Protein AF-A0A137QTB9-F1 (afdb_monomer)

Secondary structure (DSSP, 8-state):
---SS--HHHHHHHHT--S------PPP-TT-HHHHHHHHHHHHHHHHHHHHHH---HHHHHTT--SSPHHHHHHHHHHHTT-HHHHHHHHHHHT-TTT--HHHHHHHHHHHHHHHHTT----S----------------------

Radius of gyration: 21.9 Å; Cα contacts (8 Å, |Δi|>4): 70; chains: 1; bounding box: 57×39×52 Å

Foldseek 3Di:
DDCLDCDPVNVVVVVPPPDDPPDDDDWDQQQDPVLLVVLLVVLLVLQVVLCVVLPVDVVVVVVPCPPPDPVLSVLLSVLCNSPNVVSVVLSCQLSPVVVSHSPVSSVVVSVVSCVVCVPDDDPPDDPVGPPPPPPDPPPDDDDDDD

Structure (mmCIF, N/CA/C/O backbone):
data_AF-A0A137QTB9-F1
#
_entry.id   AF-A0A137QTB9-F1
#
loop_
_atom_site.group_PDB
_atom_site.id
_atom_site.type_symbol
_atom_site.label_atom_id
_atom_site.label_alt_id
_atom_site.label_comp_id
_atom_site.label_asym_id
_atom_site.label_entity_id
_atom_site.label_seq_id
_atom_site.pdbx_PDB_ins_code
_atom_site.Cartn_x
_atom_site.Cartn_y
_atom_site.Cartn_z
_atom_site.occupancy
_atom_site.B_iso_or_equiv
_atom_site.auth_seq_id
_atom_site.auth_comp_id
_atom_site.auth_asym_id
_atom_site.auth_atom_id
_atom_site.pdbx_PDB_model_num
ATOM 1 N N . MET A 1 1 ? -5.575 -11.141 23.909 1.00 46.38 1 MET A N 1
ATOM 2 C CA . MET A 1 1 ? -5.925 -12.476 23.376 1.00 46.38 1 MET A CA 1
ATOM 3 C C . MET A 1 1 ? -7.056 -12.287 22.375 1.00 46.38 1 MET A C 1
ATOM 5 O O . MET A 1 1 ? -8.043 -11.662 22.736 1.00 46.38 1 MET A O 1
ATOM 9 N N . ILE A 1 2 ? -6.889 -12.712 21.119 1.00 40.59 2 ILE A N 1
ATOM 10 C CA . ILE A 1 2 ? -7.929 -12.605 20.082 1.00 40.59 2 ILE A CA 1
ATOM 11 C C . ILE A 1 2 ? -8.656 -13.952 20.040 1.00 40.59 2 ILE A C 1
ATOM 13 O O . ILE A 1 2 ? -8.158 -14.910 19.459 1.00 40.59 2 ILE A O 1
ATOM 17 N N . CYS A 1 3 ? -9.809 -14.038 20.700 1.00 48.41 3 CYS A N 1
ATOM 18 C CA . CYS A 1 3 ? -10.583 -15.273 20.832 1.00 48.41 3 CYS A CA 1
ATOM 19 C C . CYS A 1 3 ? -11.580 -15.407 19.674 1.00 48.41 3 CYS A C 1
ATOM 21 O O . CYS A 1 3 ? -12.786 -15.282 19.862 1.00 48.41 3 CYS A O 1
ATOM 23 N N . SER A 1 4 ? -11.085 -15.623 18.453 1.00 56.81 4 SER A N 1
ATOM 24 C CA . SER A 1 4 ? -11.954 -15.919 17.302 1.00 56.81 4 SER A CA 1
ATOM 25 C C . SER A 1 4 ? -12.448 -17.365 17.261 1.00 56.81 4 SER A C 1
ATOM 27 O O . SER A 1 4 ? -13.417 -17.665 16.566 1.00 56.81 4 SER A O 1
ATOM 29 N N . ARG A 1 5 ? -11.833 -18.251 18.052 1.00 62.91 5 ARG A N 1
ATOM 30 C CA . ARG A 1 5 ? -12.305 -19.608 18.332 1.00 62.91 5 ARG A CA 1
ATOM 31 C C . ARG A 1 5 ? -11.993 -19.947 19.787 1.00 62.91 5 ARG A C 1
ATOM 33 O O . ARG A 1 5 ? -10.831 -19.821 20.168 1.00 62.91 5 ARG A O 1
ATOM 40 N N . PRO A 1 6 ? -12.962 -20.381 20.606 1.00 61.97 6 PRO A N 1
ATOM 41 C CA . PRO A 1 6 ? -12.622 -20.991 21.875 1.00 61.97 6 PRO A CA 1
ATOM 42 C C . PRO A 1 6 ? -12.035 -22.362 21.539 1.00 61.97 6 PRO A C 1
ATOM 44 O O . PRO A 1 6 ? -12.760 -23.304 21.205 1.00 61.97 6 PRO A O 1
ATOM 47 N N . GLU A 1 7 ? -10.706 -22.447 21.533 1.00 68.00 7 GLU A N 1
ATOM 48 C CA . GLU A 1 7 ? -10.002 -23.725 21.472 1.00 68.00 7 GLU A CA 1
ATOM 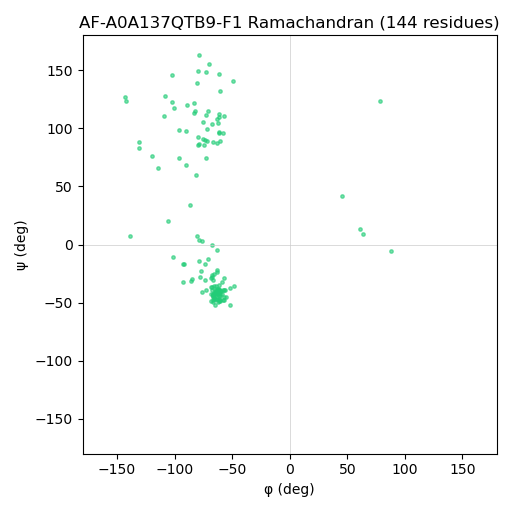49 C C . GLU A 1 7 ? -10.602 -24.648 22.541 1.00 68.00 7 GLU A C 1
ATOM 51 O O . GLU A 1 7 ? -10.978 -24.185 23.617 1.00 68.00 7 GLU A O 1
ATOM 56 N N . TYR A 1 8 ? -10.763 -25.940 22.242 1.00 69.69 8 TYR A N 1
ATOM 57 C CA . TYR A 1 8 ? -11.525 -26.866 23.095 1.00 69.69 8 TYR A CA 1
ATOM 58 C C . TYR A 1 8 ? -11.073 -26.836 24.566 1.00 69.69 8 TYR A C 1
ATOM 60 O O . TYR A 1 8 ? -11.894 -26.854 25.477 1.00 69.69 8 TYR A O 1
ATOM 68 N N . HIS A 1 9 ? -9.768 -26.686 24.795 1.00 6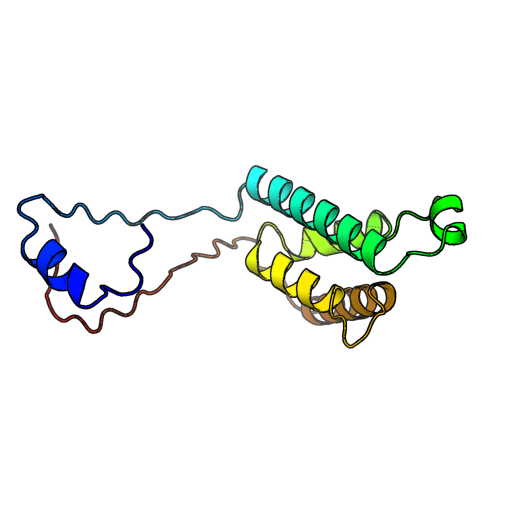4.50 9 HIS A N 1
ATOM 69 C CA . HIS A 1 9 ? -9.185 -26.604 26.132 1.00 64.50 9 HIS A CA 1
ATOM 70 C C . HIS A 1 9 ? -9.448 -25.270 26.859 1.00 64.50 9 HIS A C 1
ATOM 72 O O . HIS A 1 9 ? -9.316 -25.213 28.074 1.00 64.50 9 HIS A O 1
ATOM 78 N N . LEU A 1 10 ? -9.853 -24.213 26.150 1.00 66.06 10 LEU A N 1
ATOM 79 C CA . LEU A 1 10 ? -10.252 -22.924 26.723 1.00 66.06 10 LEU A CA 1
ATOM 80 C C . LEU A 1 10 ? -11.762 -22.849 26.999 1.00 66.06 10 LEU A C 1
ATOM 82 O O . LEU A 1 10 ? -12.205 -21.988 27.757 1.00 66.06 10 LEU A O 1
ATOM 86 N N . GLN A 1 11 ? -12.568 -23.746 26.415 1.00 66.19 11 GLN A N 1
ATOM 87 C CA . GLN A 1 11 ? -14.021 -23.764 26.628 1.00 66.19 11 GLN A CA 1
ATOM 88 C C . GLN A 1 11 ? -14.380 -23.988 28.096 1.00 66.19 11 GLN A C 1
ATOM 90 O O . GLN A 1 11 ? -15.289 -23.328 28.596 1.00 66.19 11 GLN A O 1
ATOM 95 N N . GLY A 1 12 ? -13.655 -24.867 28.794 1.00 67.56 12 GLY A N 1
ATOM 96 C CA . GLY A 1 12 ? -13.854 -25.106 30.226 1.00 67.56 12 GLY A CA 1
ATOM 97 C C . GLY A 1 12 ? -13.597 -23.850 31.057 1.00 67.56 12 GLY A C 1
ATOM 98 O O . GLY A 1 12 ? -14.444 -23.462 31.854 1.00 67.56 12 GLY A O 1
ATOM 99 N N . THR A 1 13 ? -12.489 -23.156 30.789 1.00 66.50 13 THR A N 1
ATOM 100 C CA . THR A 1 13 ? -12.086 -21.938 31.507 1.00 66.50 13 THR A CA 1
ATOM 101 C C . THR A 1 13 ? -13.076 -20.789 31.318 1.00 66.50 13 THR A C 1
ATOM 103 O O . THR A 1 13 ? -13.388 -20.092 32.274 1.00 66.50 13 THR A O 1
ATOM 106 N N . PHE A 1 14 ? -13.605 -20.597 30.103 1.00 66.12 14 PHE A N 1
ATOM 107 C CA . PHE A 1 14 ? -14.609 -19.557 29.842 1.00 66.12 14 PHE A CA 1
ATOM 108 C C . PHE A 1 14 ? -16.019 -19.943 30.313 1.00 66.12 14 PHE A C 1
ATOM 110 O O . PHE A 1 14 ? -16.802 -19.061 30.648 1.00 66.12 14 PHE A O 1
ATOM 117 N N . SER A 1 15 ? -16.355 -21.237 30.35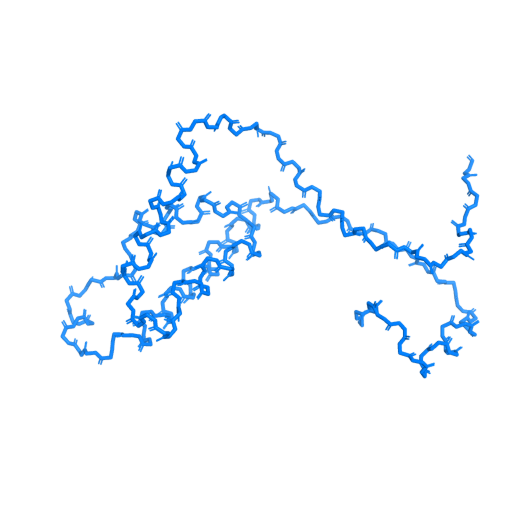4 1.00 68.00 15 SER A N 1
ATOM 118 C CA . SER A 1 15 ? -17.661 -21.709 30.852 1.00 68.00 15 SER A CA 1
ATOM 119 C C . SER A 1 15 ? -17.754 -21.703 32.380 1.00 68.00 15 SER A C 1
ATOM 121 O O . SER A 1 15 ? -18.855 -21.677 32.917 1.00 68.00 15 SER A O 1
ATOM 123 N N . GLN A 1 16 ? -16.606 -21.741 33.060 1.00 66.19 16 GLN A N 1
ATOM 124 C CA . GLN A 1 16 ? -16.454 -21.670 34.518 1.00 66.19 16 GLN A CA 1
ATOM 125 C C . GLN A 1 16 ? -15.923 -20.301 34.967 1.00 66.19 16 GLN A C 1
ATOM 127 O O . GLN A 1 16 ? -15.326 -20.178 36.032 1.00 66.19 16 GLN A O 1
ATOM 132 N N . ALA A 1 17 ? -16.055 -19.275 34.126 1.00 64.88 17 ALA A N 1
ATOM 133 C CA . ALA A 1 17 ? -15.644 -17.935 34.498 1.00 64.88 17 ALA A CA 1
ATOM 134 C C . ALA A 1 17 ? -16.572 -17.409 35.605 1.00 64.88 17 ALA A C 1
ATOM 136 O O . ALA A 1 17 ? -17.689 -16.980 35.332 1.00 64.88 17 ALA A O 1
ATOM 137 N N . ASP A 1 18 ? -16.081 -17.411 36.845 1.00 61.78 18 ASP A N 1
ATOM 138 C CA . ASP A 1 18 ? -16.748 -16.804 38.010 1.00 61.78 18 ASP A CA 1
ATOM 139 C C . ASP A 1 18 ? -16.633 -15.264 38.016 1.00 61.78 18 ASP A C 1
ATOM 141 O O . ASP A 1 18 ? -17.059 -14.591 38.955 1.00 61.78 18 ASP A O 1
ATOM 145 N N . PHE A 1 19 ? -16.021 -14.691 36.976 1.00 67.00 19 PHE A N 1
ATOM 146 C CA . PHE A 1 19 ? -15.892 -13.255 36.772 1.00 67.00 19 PHE A CA 1
ATOM 147 C C . PHE A 1 19 ? -16.900 -12.762 35.735 1.00 67.00 19 PHE A C 1
ATOM 149 O O . PHE A 1 19 ? -17.208 -13.437 34.752 1.00 67.00 19 PHE A O 1
ATOM 156 N N . GLU A 1 20 ? -17.386 -11.540 35.933 1.00 63.84 20 GLU A N 1
ATOM 157 C CA . GLU A 1 20 ? -18.303 -10.886 35.010 1.00 63.84 20 GLU A CA 1
ATOM 158 C C . GLU A 1 20 ? -17.639 -10.707 33.633 1.00 63.84 20 GLU A C 1
ATOM 160 O O . GLU A 1 20 ? -16.665 -9.965 33.469 1.00 63.84 20 GLU A O 1
ATOM 165 N N . VAL A 1 21 ? -18.147 -11.421 32.623 1.00 63.97 21 VAL A N 1
ATOM 166 C CA . VAL A 1 21 ? -17.660 -11.308 31.244 1.00 63.97 21 VAL A CA 1
ATOM 167 C C . VAL A 1 21 ? -18.193 -10.008 30.647 1.00 63.97 21 VAL A C 1
ATOM 169 O O . VAL A 1 21 ? -19.272 -9.956 30.057 1.00 63.97 21 VAL A O 1
ATOM 172 N N . HIS A 1 22 ? -17.417 -8.937 30.797 1.00 63.75 22 HIS A N 1
ATOM 173 C CA . HIS A 1 22 ? -17.765 -7.627 30.264 1.00 63.75 22 HIS A CA 1
ATOM 174 C C . HIS A 1 22 ? -17.471 -7.567 28.754 1.00 63.75 22 HIS A C 1
ATOM 176 O O . HIS A 1 22 ? -16.397 -7.161 28.305 1.00 63.75 22 HIS A O 1
ATOM 182 N N . CYS A 1 23 ? -18.430 -8.004 27.936 1.00 64.94 23 CYS A N 1
ATOM 183 C CA . CYS A 1 23 ? -18.345 -7.890 26.481 1.00 64.94 23 CYS A CA 1
ATOM 184 C C . CYS A 1 23 ? -18.535 -6.427 26.054 1.00 64.94 23 CYS A C 1
ATOM 186 O O . CYS A 1 23 ? -19.638 -5.890 26.144 1.00 64.94 23 CYS A O 1
ATOM 188 N N . ARG A 1 24 ? -17.480 -5.780 25.542 1.00 59.78 24 ARG A N 1
ATOM 189 C CA . ARG A 1 24 ? -17.565 -4.428 24.972 1.00 59.78 24 ARG A CA 1
ATOM 190 C C . ARG A 1 24 ? -17.414 -4.474 23.456 1.00 59.78 24 ARG A C 1
ATOM 192 O O . ARG A 1 24 ? -16.448 -5.024 22.933 1.00 59.78 24 ARG A O 1
ATOM 199 N N . LYS A 1 25 ? -18.361 -3.855 22.752 1.00 71.19 25 LYS A N 1
ATOM 200 C CA . LYS A 1 25 ? -18.209 -3.528 21.334 1.00 71.19 25 LYS A CA 1
ATOM 201 C C . LYS A 1 25 ? -17.405 -2.233 21.234 1.00 71.19 25 LYS A C 1
ATOM 203 O O . LYS A 1 25 ? -17.874 -1.192 21.682 1.00 71.19 25 LYS A O 1
ATOM 208 N N . GLU A 1 26 ? -16.212 -2.314 20.662 1.00 67.00 26 GLU A N 1
ATOM 209 C CA . GLU A 1 26 ? -15.394 -1.146 20.331 1.00 67.00 26 GLU A CA 1
ATOM 210 C C . GLU A 1 26 ? -15.510 -0.866 18.835 1.00 67.00 26 GLU A C 1
ATOM 212 O O . GLU A 1 26 ? -15.231 -1.733 18.004 1.00 67.00 26 GLU A O 1
ATOM 217 N N . GLU A 1 27 ? -15.948 0.340 18.486 1.00 67.62 27 GLU A N 1
ATOM 218 C CA . GLU A 1 27 ? -16.054 0.785 17.100 1.00 67.62 27 GLU A CA 1
ATOM 219 C C . GLU A 1 27 ? -14.858 1.675 16.762 1.00 67.62 27 GLU A C 1
ATOM 221 O O . GLU A 1 27 ? -14.665 2.739 17.348 1.00 67.62 27 GLU A O 1
ATOM 226 N N . MET A 1 28 ? -14.034 1.238 15.808 1.00 65.50 28 MET A N 1
ATOM 227 C CA . MET A 1 28 ? -12.887 2.021 15.360 1.00 65.50 28 MET A CA 1
ATOM 228 C C . MET A 1 28 ? -13.297 2.948 14.217 1.00 65.50 28 MET A C 1
ATOM 230 O O . MET A 1 28 ? -13.712 2.493 13.150 1.00 65.50 28 MET A O 1
ATOM 234 N N . ILE A 1 29 ? -13.132 4.255 14.419 1.00 68.75 29 ILE A N 1
ATOM 235 C CA . ILE A 1 29 ? -13.314 5.248 13.359 1.00 68.75 29 ILE A CA 1
ATOM 236 C C . ILE A 1 29 ? -12.090 5.181 12.441 1.00 68.75 29 ILE A C 1
ATOM 238 O O . ILE A 1 29 ? -10.999 5.628 12.792 1.00 68.75 29 ILE A O 1
ATOM 242 N N . ILE A 1 30 ? -12.272 4.601 11.257 1.00 67.81 30 ILE A N 1
ATOM 243 C CA . ILE A 1 30 ? -11.191 4.432 10.273 1.00 67.81 30 ILE A CA 1
ATOM 244 C C . ILE A 1 30 ? -10.842 5.772 9.609 1.00 67.81 30 ILE A C 1
ATOM 246 O O . ILE A 1 30 ? -9.686 6.018 9.270 1.00 67.81 30 ILE A O 1
ATOM 250 N N . ASP A 1 31 ? -11.823 6.668 9.478 1.00 69.06 31 ASP A N 1
ATOM 251 C CA . ASP A 1 31 ? -11.671 7.934 8.759 1.00 69.06 31 ASP A CA 1
ATOM 252 C C . ASP A 1 31 ? -11.119 9.091 9.619 1.00 69.06 31 ASP A C 1
ATOM 254 O O . ASP A 1 31 ? -11.493 10.256 9.477 1.00 69.06 31 ASP A O 1
ATOM 258 N N . THR A 1 32 ? -10.230 8.785 10.563 1.00 80.38 32 THR A N 1
ATOM 259 C CA . THR A 1 32 ? -9.555 9.819 11.356 1.00 80.38 32 THR A CA 1
ATOM 260 C C . THR A 1 32 ? -8.400 10.438 10.571 1.00 80.38 32 THR A C 1
ATOM 262 O O . THR A 1 32 ? -7.737 9.786 9.759 1.00 80.38 32 THR A O 1
ATOM 265 N N . SER A 1 33 ? -8.109 11.718 10.834 1.00 85.69 33 SER A N 1
ATOM 266 C CA . SER A 1 33 ? -6.986 12.405 10.176 1.00 85.69 33 SER A CA 1
ATOM 267 C C . SER A 1 33 ? -5.646 11.704 10.434 1.00 85.69 33 SER A C 1
ATOM 269 O O . SER A 1 33 ? -4.786 11.669 9.552 1.00 85.69 33 SER A O 1
ATOM 271 N N . ASP A 1 34 ? -5.500 11.096 11.613 1.00 85.12 34 ASP A N 1
ATOM 272 C CA . ASP A 1 34 ? -4.309 10.355 12.010 1.00 85.12 34 ASP A CA 1
ATOM 273 C C . ASP A 1 34 ? -4.255 8.977 11.340 1.00 85.12 34 ASP A C 1
ATOM 275 O O . ASP A 1 34 ? -3.223 8.644 10.761 1.00 85.12 34 ASP A O 1
ATOM 279 N N . GLY A 1 35 ? -5.381 8.258 11.223 1.00 82.62 35 GLY A N 1
ATOM 280 C CA . GLY A 1 35 ? -5.454 7.011 10.45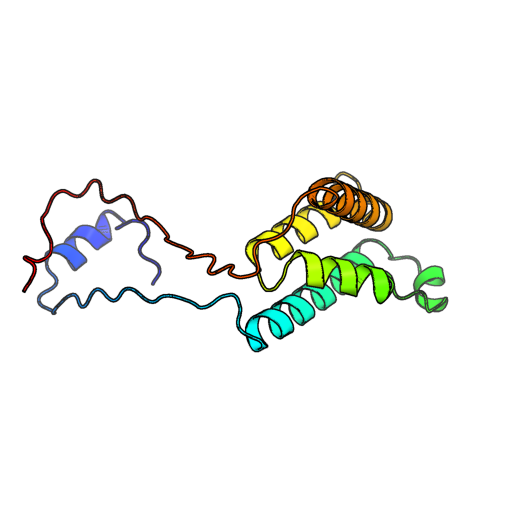1 1.00 82.62 35 GLY A CA 1
ATOM 281 C C . GLY A 1 35 ? -5.020 7.181 8.989 1.00 82.62 35 GLY A C 1
ATOM 282 O O . GLY A 1 35 ? -4.271 6.362 8.448 1.00 82.62 35 GLY A O 1
ATOM 283 N N . ARG A 1 36 ? -5.388 8.299 8.345 1.00 87.00 36 ARG A N 1
ATOM 284 C CA . ARG A 1 36 ? -4.919 8.615 6.981 1.00 87.00 36 ARG A CA 1
ATOM 285 C C . ARG A 1 36 ? -3.417 8.923 6.924 1.00 87.00 36 ARG A C 1
ATOM 287 O O . ARG A 1 36 ? -2.758 8.558 5.943 1.00 87.00 36 ARG A O 1
ATOM 294 N N . LYS A 1 37 ? -2.857 9.595 7.939 1.00 89.81 37 LYS A N 1
ATOM 295 C CA . LYS A 1 37 ? -1.406 9.857 8.033 1.00 89.81 37 LYS A CA 1
ATOM 296 C C . LYS A 1 37 ? -0.631 8.557 8.226 1.00 89.81 37 LYS A C 1
ATOM 298 O O . LYS A 1 37 ? 0.362 8.350 7.525 1.00 89.81 37 LYS A O 1
ATOM 303 N N . ASP A 1 38 ? -1.113 7.675 9.091 1.00 89.62 38 ASP A N 1
ATOM 304 C CA . ASP A 1 38 ? -0.476 6.393 9.378 1.00 89.62 38 ASP A CA 1
ATOM 305 C C . ASP A 1 38 ? -0.525 5.468 8.164 1.00 89.62 38 ASP A C 1
ATOM 307 O O . ASP A 1 38 ? 0.509 4.937 7.759 1.00 89.62 38 ASP A O 1
ATOM 311 N N . ALA A 1 39 ? -1.671 5.373 7.485 1.00 88.94 39 ALA A N 1
ATOM 312 C CA . ALA A 1 39 ? -1.777 4.636 6.226 1.00 88.94 39 ALA A CA 1
ATOM 313 C C . ALA A 1 39 ? -0.827 5.203 5.153 1.00 88.94 39 ALA A C 1
ATOM 315 O O . ALA A 1 39 ? -0.180 4.455 4.419 1.00 88.94 39 ALA A O 1
ATOM 316 N N . SER A 1 40 ? -0.686 6.532 5.076 1.00 91.31 40 SER A N 1
ATOM 317 C CA . SER A 1 40 ? 0.261 7.191 4.166 1.00 91.31 40 SER A CA 1
ATOM 318 C C . SER A 1 40 ? 1.716 6.854 4.494 1.00 91.31 40 SER A C 1
ATOM 320 O O . SER A 1 40 ? 2.514 6.636 3.579 1.00 91.31 40 SER A O 1
ATOM 322 N N . ARG A 1 41 ? 2.073 6.790 5.782 1.00 93.06 41 ARG A N 1
ATOM 323 C CA . ARG A 1 41 ? 3.406 6.379 6.239 1.00 93.06 41 ARG A CA 1
ATOM 324 C C . ARG A 1 41 ? 3.665 4.911 5.914 1.00 93.06 41 ARG A C 1
ATOM 326 O O . ARG A 1 41 ? 4.668 4.620 5.271 1.00 93.06 41 ARG A O 1
ATOM 333 N N . PHE A 1 42 ? 2.732 4.029 6.263 1.00 93.69 42 PHE A N 1
ATOM 334 C CA . PHE A 1 42 ? 2.782 2.600 5.959 1.00 93.69 42 PHE A CA 1
ATOM 335 C C . PHE A 1 42 ? 3.029 2.343 4.466 1.00 93.69 42 PHE A C 1
ATOM 337 O O . PHE A 1 42 ? 3.995 1.680 4.101 1.00 93.69 42 PHE A O 1
ATOM 344 N N . ILE A 1 43 ? 2.230 2.953 3.584 1.00 94.12 43 ILE A N 1
ATOM 345 C CA . ILE A 1 43 ? 2.373 2.793 2.129 1.00 94.12 43 ILE A CA 1
ATOM 346 C C . ILE A 1 43 ? 3.759 3.233 1.641 1.00 94.12 43 ILE A C 1
ATOM 348 O O . ILE A 1 43 ? 4.352 2.572 0.790 1.00 94.12 43 ILE A O 1
ATOM 352 N N . LYS A 1 44 ? 4.285 4.353 2.151 1.00 92.69 44 LYS A N 1
ATOM 353 C CA . LYS A 1 44 ? 5.604 4.864 1.746 1.00 92.69 44 LYS A CA 1
ATOM 354 C C . LYS A 1 44 ? 6.736 3.927 2.154 1.00 92.69 44 LYS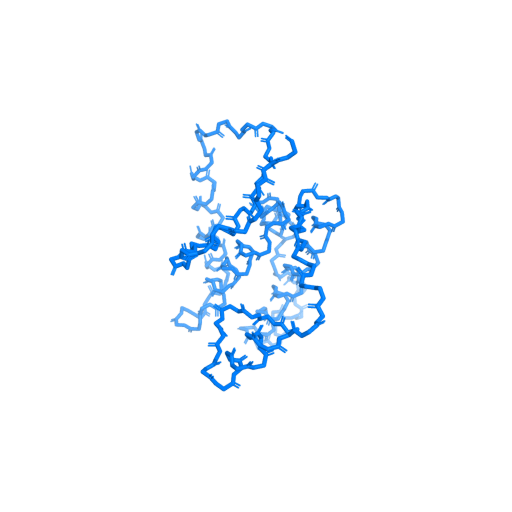 A C 1
ATOM 356 O O . LYS A 1 44 ? 7.633 3.717 1.341 1.00 92.69 44 LYS A O 1
ATOM 361 N N . GLU A 1 45 ? 6.690 3.387 3.369 1.00 93.94 45 GLU A N 1
ATOM 362 C CA . GLU A 1 45 ? 7.715 2.455 3.847 1.00 93.94 45 GLU A CA 1
ATOM 363 C C . GLU A 1 45 ? 7.702 1.159 3.033 1.00 93.94 45 GLU A C 1
ATOM 365 O O . GLU A 1 45 ? 8.733 0.775 2.488 1.00 93.94 45 GLU A O 1
ATOM 370 N N . ILE A 1 46 ? 6.532 0.558 2.800 1.00 93.62 46 ILE A N 1
ATOM 371 C CA . ILE A 1 46 ? 6.456 -0.679 2.008 1.00 93.62 46 ILE A CA 1
ATOM 372 C C . ILE A 1 46 ? 6.887 -0.451 0.552 1.00 93.62 46 ILE A C 1
ATOM 374 O O . ILE A 1 46 ? 7.609 -1.261 -0.020 1.00 93.62 46 ILE A O 1
ATOM 378 N N . LEU A 1 47 ? 6.522 0.674 -0.071 1.00 92.06 47 LEU A N 1
ATOM 379 C CA . LEU A 1 47 ? 7.006 0.993 -1.422 1.00 92.06 47 LEU A CA 1
ATOM 380 C C . LEU A 1 47 ? 8.534 1.132 -1.477 1.00 92.06 47 LEU A C 1
ATOM 382 O O . LEU A 1 47 ? 9.147 0.757 -2.477 1.00 92.06 47 LEU A O 1
ATOM 386 N N . LYS A 1 48 ? 9.152 1.656 -0.415 1.00 89.62 48 LYS A N 1
ATOM 387 C CA . LYS A 1 48 ? 10.610 1.734 -0.289 1.00 89.62 48 LYS A CA 1
ATOM 388 C C . LYS A 1 48 ? 11.221 0.337 -0.165 1.00 89.62 48 LYS A C 1
ATOM 390 O O . LYS A 1 48 ? 12.217 0.071 -0.831 1.00 89.62 48 LYS A O 1
ATOM 395 N N . GLU A 1 49 ? 10.624 -0.556 0.616 1.00 91.44 49 GLU A N 1
ATOM 396 C CA . GLU A 1 49 ? 11.061 -1.955 0.729 1.00 91.44 49 GLU A CA 1
ATOM 397 C C . GLU A 1 49 ? 10.963 -2.696 -0.609 1.00 91.44 49 GLU A C 1
ATOM 399 O O . GLU A 1 49 ? 11.949 -3.276 -1.066 1.00 91.44 49 GLU A O 1
ATOM 404 N N . ILE A 1 50 ? 9.819 -2.589 -1.294 1.00 91.31 50 ILE A N 1
ATOM 405 C CA . ILE A 1 50 ? 9.609 -3.151 -2.636 1.00 91.31 50 ILE A CA 1
ATOM 406 C C . ILE A 1 50 ? 10.683 -2.626 -3.597 1.00 91.31 50 ILE A C 1
ATOM 408 O O . ILE A 1 50 ? 11.289 -3.389 -4.350 1.00 91.31 50 ILE A O 1
ATOM 412 N N . TRP A 1 51 ? 10.970 -1.323 -3.564 1.00 87.12 51 TRP A N 1
ATOM 413 C CA . TRP A 1 51 ? 12.006 -0.741 -4.414 1.00 87.12 51 TRP A CA 1
ATOM 414 C C . TRP A 1 51 ? 13.390 -1.327 -4.144 1.00 87.12 51 TRP A C 1
ATOM 416 O O . TRP A 1 51 ? 14.119 -1.650 -5.082 1.00 87.12 51 TRP A O 1
ATOM 426 N N . LEU A 1 52 ? 13.754 -1.472 -2.869 1.00 85.75 52 LEU A N 1
ATOM 427 C CA . LEU A 1 52 ? 15.036 -2.041 -2.464 1.00 85.75 52 LEU A CA 1
ATOM 428 C C . LEU A 1 52 ? 15.166 -3.508 -2.884 1.00 85.75 52 LEU A C 1
ATOM 430 O O . LEU A 1 52 ? 16.256 -3.914 -3.281 1.00 85.75 52 LEU A O 1
ATOM 434 N N . LYS A 1 53 ? 14.065 -4.264 -2.837 1.00 88.00 53 LYS A N 1
ATOM 435 C CA . LYS A 1 53 ? 13.993 -5.677 -3.224 1.00 88.00 53 LYS A CA 1
ATOM 436 C C . LYS A 1 53 ? 14.215 -5.892 -4.722 1.00 88.00 53 LYS A C 1
ATOM 438 O O . LYS A 1 53 ? 15.006 -6.750 -5.097 1.00 88.00 53 LYS A O 1
ATOM 443 N N . TYR A 1 54 ? 13.550 -5.117 -5.580 1.00 84.75 54 TYR A N 1
ATOM 444 C CA . TYR A 1 54 ? 13.601 -5.333 -7.036 1.00 84.75 54 TYR A CA 1
ATOM 445 C C . TYR A 1 54 ? 14.674 -4.521 -7.761 1.00 84.75 54 TYR A C 1
ATOM 447 O O . TYR A 1 54 ? 15.009 -4.841 -8.899 1.00 84.75 54 TYR A O 1
ATOM 455 N N . ASN A 1 55 ? 15.230 -3.479 -7.137 1.00 76.19 55 ASN A N 1
ATOM 456 C CA . ASN A 1 55 ? 16.218 -2.615 -7.776 1.00 76.19 55 ASN A CA 1
ATOM 457 C C . ASN A 1 55 ? 17.602 -2.710 -7.127 1.00 76.19 55 ASN A C 1
ATOM 459 O O . ASN A 1 55 ? 18.128 -1.755 -6.548 1.00 76.19 55 ASN A O 1
ATOM 463 N N . VAL A 1 56 ? 18.194 -3.896 -7.255 1.00 63.38 56 VAL A N 1
ATOM 464 C CA . VAL A 1 56 ? 19.526 -4.239 -6.733 1.00 63.38 56 VAL A CA 1
ATOM 465 C C . VAL A 1 56 ? 20.656 -3.546 -7.521 1.00 63.38 56 VAL A C 1
ATOM 467 O O . VAL A 1 56 ? 21.793 -3.496 -7.060 1.00 63.38 56 VAL A O 1
ATOM 470 N N . VAL A 1 57 ? 20.372 -2.943 -8.686 1.00 57.84 57 VAL A N 1
ATOM 471 C CA . VAL A 1 57 ? 21.411 -2.374 -9.562 1.00 57.84 57 VAL A CA 1
ATOM 472 C C . VAL A 1 57 ? 21.820 -0.953 -9.113 1.00 57.84 57 VAL A C 1
ATOM 474 O O . VAL A 1 57 ? 20.985 -0.039 -9.113 1.00 57.84 57 VAL A O 1
ATOM 477 N N . PRO A 1 58 ? 23.109 -0.697 -8.795 1.00 53.25 58 PRO A N 1
ATOM 478 C CA . PRO A 1 58 ? 23.585 0.593 -8.271 1.00 53.25 58 PRO A CA 1
ATOM 479 C C . PRO A 1 58 ? 23.292 1.804 -9.173 1.00 53.25 58 PRO A C 1
ATOM 481 O O . PRO A 1 58 ? 23.093 2.917 -8.685 1.00 53.25 58 PRO A O 1
ATOM 484 N N . SER A 1 59 ? 23.213 1.597 -10.491 1.00 54.22 59 SER A N 1
ATOM 485 C CA . SER A 1 59 ? 23.041 2.667 -11.484 1.00 54.22 59 SER A CA 1
ATOM 486 C C . SER A 1 59 ? 21.673 3.359 -11.421 1.00 54.22 59 SER A C 1
ATOM 488 O O . SER A 1 59 ? 21.564 4.543 -11.753 1.00 54.22 59 SER A O 1
ATOM 490 N N . GLN A 1 60 ? 20.623 2.667 -10.962 1.00 50.81 60 GLN A N 1
ATOM 491 C CA . GLN A 1 60 ? 19.310 3.281 -10.755 1.00 50.81 60 GLN A CA 1
ATOM 492 C C . GLN A 1 60 ? 19.167 3.949 -9.383 1.00 50.81 60 GLN A C 1
ATOM 494 O O . GLN A 1 60 ? 18.500 4.984 -9.309 1.00 50.81 60 GLN A O 1
ATOM 499 N N . ARG A 1 61 ? 19.842 3.443 -8.336 1.00 52.53 61 ARG A N 1
ATOM 500 C CA . ARG A 1 61 ? 19.988 4.161 -7.052 1.00 52.53 61 ARG A CA 1
ATOM 501 C C . ARG A 1 61 ? 20.709 5.498 -7.245 1.00 52.53 61 ARG A C 1
ATOM 503 O O . ARG A 1 61 ? 20.258 6.510 -6.717 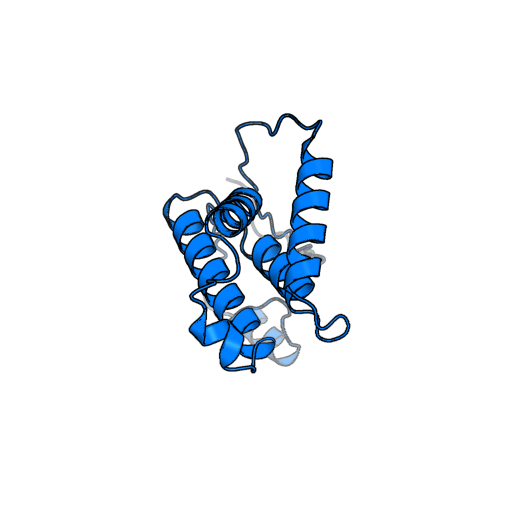1.00 52.53 61 ARG A O 1
ATOM 510 N N . ALA A 1 62 ? 21.772 5.513 -8.054 1.00 49.06 62 ALA A N 1
ATOM 511 C CA . ALA A 1 62 ? 22.595 6.696 -8.309 1.00 49.06 62 ALA A CA 1
ATOM 512 C C . ALA A 1 62 ? 21.871 7.808 -9.094 1.00 49.06 62 ALA A C 1
ATOM 514 O O . ALA A 1 62 ? 22.194 8.981 -8.938 1.00 49.06 62 ALA A O 1
ATOM 515 N N . LYS A 1 63 ? 20.856 7.476 -9.908 1.00 50.09 63 LYS A N 1
ATOM 516 C CA . LYS A 1 63 ? 20.126 8.461 -10.733 1.00 50.09 63 LYS A CA 1
ATOM 517 C C . LYS A 1 63 ? 19.055 9.267 -9.988 1.00 50.09 63 LYS A C 1
ATOM 519 O O . LYS A 1 63 ? 18.282 9.968 -10.637 1.00 50.09 63 LYS A O 1
ATOM 524 N N . GLY A 1 64 ? 18.952 9.154 -8.661 1.00 51.03 64 GLY A N 1
ATOM 525 C CA . GLY A 1 64 ? 18.011 9.954 -7.862 1.00 51.03 64 GLY A CA 1
ATOM 526 C C . GLY A 1 64 ? 16.534 9.750 -8.227 1.00 51.03 64 GLY A C 1
ATOM 527 O O . GLY A 1 64 ? 15.672 10.524 -7.810 1.00 51.03 64 GLY A O 1
ATOM 528 N N . ARG A 1 65 ? 16.205 8.713 -9.010 1.00 59.62 65 ARG A N 1
ATOM 529 C CA . ARG A 1 65 ? 14.822 8.376 -9.346 1.00 59.62 65 ARG A CA 1
ATOM 530 C C . ARG A 1 65 ? 14.224 7.626 -8.168 1.00 59.62 65 ARG A C 1
ATOM 532 O O . ARG A 1 65 ? 14.246 6.401 -8.133 1.00 59.62 65 ARG A O 1
ATOM 539 N N . LEU A 1 66 ? 13.700 8.382 -7.203 1.00 69.25 66 LEU A N 1
ATOM 540 C CA . LEU A 1 66 ? 12.811 7.848 -6.177 1.00 69.25 66 LEU A CA 1
ATOM 541 C C . LEU A 1 66 ? 11.571 7.291 -6.879 1.00 69.25 66 LEU A C 1
ATOM 543 O O . LEU A 1 66 ? 10.656 8.033 -7.246 1.00 69.25 66 LEU A O 1
ATOM 547 N N . TRP A 1 67 ? 11.578 5.987 -7.134 1.00 81.88 67 TRP A N 1
ATOM 548 C CA . TRP A 1 67 ? 10.362 5.273 -7.454 1.00 81.88 67 TRP A CA 1
ATOM 549 C C . TRP A 1 67 ? 9.617 4.958 -6.147 1.00 81.88 67 TRP A C 1
ATOM 551 O O . TRP A 1 67 ? 10.253 4.573 -5.166 1.00 81.88 67 TRP A O 1
ATOM 561 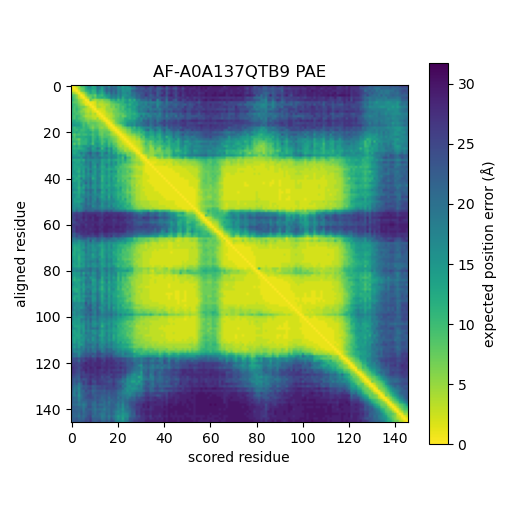N N . PRO A 1 68 ? 8.282 5.091 -6.131 1.00 87.31 68 PRO A N 1
ATOM 562 C CA . PRO A 1 68 ? 7.463 5.733 -7.155 1.00 87.31 68 PRO A CA 1
ATOM 563 C C . PRO A 1 68 ? 7.493 7.264 -7.041 1.00 87.31 68 PRO A C 1
ATOM 565 O O . PRO A 1 68 ? 7.844 7.839 -6.013 1.00 87.31 68 PRO A O 1
ATOM 568 N N . SER A 1 69 ? 7.079 7.953 -8.109 1.00 88.62 69 SER A N 1
ATOM 569 C CA . SER A 1 69 ? 6.995 9.415 -8.086 1.00 88.62 69 SER A CA 1
ATOM 570 C C . SER A 1 69 ? 6.006 9.899 -7.019 1.00 88.62 69 SER A C 1
ATOM 572 O O . SER A 1 69 ? 4.951 9.292 -6.826 1.00 88.62 69 SER A O 1
ATOM 574 N N . LYS A 1 70 ? 6.282 11.058 -6.396 1.00 88.81 70 LYS A N 1
ATOM 575 C CA . LYS A 1 70 ? 5.411 11.662 -5.362 1.00 88.81 70 LYS A CA 1
ATOM 576 C C . LYS A 1 70 ? 3.936 11.723 -5.788 1.00 88.81 70 LYS A C 1
ATOM 578 O O . LYS A 1 70 ? 3.039 11.526 -4.972 1.00 88.81 70 LYS A O 1
ATOM 583 N N . ARG A 1 71 ? 3.677 11.959 -7.082 1.00 90.25 71 ARG A N 1
ATOM 584 C CA . ARG A 1 71 ? 2.326 11.973 -7.667 1.00 90.25 71 ARG A CA 1
ATOM 585 C C . ARG A 1 71 ? 1.654 10.598 -7.620 1.00 90.25 71 ARG A C 1
ATOM 587 O O . ARG A 1 71 ? 0.486 10.525 -7.249 1.00 90.25 71 ARG A O 1
ATOM 594 N N . LYS A 1 72 ? 2.364 9.526 -7.992 1.00 90.81 72 LYS A N 1
ATOM 595 C CA . LYS A 1 72 ? 1.849 8.147 -7.933 1.00 90.81 72 LYS A CA 1
ATOM 596 C C . LYS A 1 72 ? 1.601 7.727 -6.484 1.00 90.81 72 LYS A C 1
ATOM 598 O O . LYS A 1 72 ? 0.519 7.230 -6.191 1.00 90.81 72 LYS A O 1
ATOM 603 N N . THR A 1 73 ? 2.522 8.044 -5.570 1.00 91.19 73 THR A N 1
ATOM 604 C CA . THR A 1 73 ? 2.335 7.805 -4.130 1.00 91.19 73 THR A CA 1
ATOM 605 C C . THR A 1 73 ? 1.084 8.509 -3.611 1.00 91.19 73 THR A C 1
ATOM 607 O O . THR A 1 73 ? 0.249 7.870 -2.986 1.00 91.19 73 THR A O 1
ATOM 610 N N . LYS A 1 74 ? 0.891 9.798 -3.934 1.00 90.88 74 LYS A N 1
ATOM 611 C CA . LYS A 1 74 ? -0.292 10.562 -3.504 1.00 90.88 74 LYS A CA 1
ATOM 612 C C . LYS A 1 74 ? -1.601 9.985 -4.054 1.00 90.88 74 LYS A C 1
ATOM 614 O O . LYS A 1 74 ? -2.605 9.981 -3.346 1.00 90.88 74 LYS A O 1
ATOM 619 N N . LYS A 1 75 ? -1.608 9.507 -5.305 1.00 90.94 75 LYS A N 1
ATOM 620 C CA . LYS A 1 75 ? -2.775 8.824 -5.889 1.00 90.94 75 LYS A CA 1
ATOM 621 C C . LYS A 1 75 ? -3.096 7.538 -5.130 1.00 90.94 75 LYS A C 1
ATOM 623 O O . LYS A 1 75 ? -4.249 7.341 -4.768 1.00 90.94 75 LYS A O 1
ATOM 628 N N . LEU A 1 76 ? -2.082 6.721 -4.846 1.00 91.31 76 LEU A N 1
ATOM 629 C CA . LEU A 1 76 ? -2.248 5.475 -4.104 1.00 91.31 76 LEU A CA 1
ATOM 630 C C . LEU A 1 76 ? -2.768 5.737 -2.683 1.00 91.31 76 LEU A C 1
ATOM 632 O O . LEU A 1 76 ? -3.783 5.173 -2.298 1.00 91.31 76 LEU A O 1
ATOM 636 N N . THR A 1 77 ? -2.155 6.660 -1.935 1.00 91.00 77 THR A N 1
ATOM 637 C CA . THR A 1 77 ? -2.603 6.993 -0.571 1.00 91.00 77 THR A CA 1
ATOM 638 C C . THR A 1 77 ? -4.024 7.550 -0.551 1.00 91.00 77 THR A C 1
ATOM 640 O O . THR A 1 77 ? -4.799 7.211 0.336 1.00 91.00 77 THR A O 1
ATOM 643 N N . LYS A 1 78 ? -4.394 8.374 -1.544 1.00 88.19 78 LYS A N 1
ATOM 644 C CA . LYS A 1 78 ? -5.758 8.908 -1.669 1.00 88.19 78 LYS A CA 1
ATOM 645 C C . LYS A 1 78 ? -6.774 7.812 -1.998 1.00 88.19 78 LYS A C 1
ATOM 647 O O . LYS A 1 78 ? -7.895 7.880 -1.522 1.00 88.19 78 LYS A O 1
ATOM 652 N N . ALA A 1 79 ? -6.395 6.827 -2.809 1.00 86.12 79 ALA A N 1
ATOM 653 C CA . ALA A 1 79 ? -7.272 5.712 -3.151 1.00 86.12 79 ALA A CA 1
ATOM 654 C C . ALA A 1 79 ? -7.544 4.786 -1.953 1.00 86.12 79 ALA A C 1
ATOM 656 O O . ALA A 1 79 ? -8.602 4.167 -1.903 1.00 86.12 79 ALA A O 1
ATOM 657 N N . MET A 1 80 ? -6.604 4.698 -1.005 1.00 84.62 80 MET A N 1
ATOM 658 C CA . MET A 1 80 ? -6.753 3.878 0.201 1.00 84.62 80 MET A CA 1
ATOM 659 C C . MET A 1 80 ? -7.506 4.596 1.324 1.00 84.62 80 MET A C 1
ATOM 661 O O . MET A 1 80 ? -8.154 3.927 2.112 1.00 84.62 80 MET A O 1
ATOM 665 N N . ASP A 1 81 ? -7.421 5.928 1.410 1.00 82.94 81 ASP A N 1
ATOM 666 C CA . ASP A 1 81 ? -8.166 6.780 2.359 1.00 82.94 81 ASP A CA 1
ATOM 667 C C . ASP A 1 81 ? -8.190 6.260 3.816 1.00 82.94 81 ASP A C 1
ATOM 669 O O . ASP A 1 81 ? -9.219 6.250 4.476 1.00 82.94 81 ASP A O 1
ATOM 673 N N . GLY A 1 82 ? -7.051 5.764 4.315 1.00 81.12 82 GLY A N 1
ATOM 674 C CA . GLY A 1 82 ? -6.936 5.210 5.677 1.00 81.12 82 GLY A CA 1
ATOM 675 C C . GLY A 1 82 ? -7.273 3.716 5.817 1.00 81.12 82 GLY A C 1
ATOM 676 O O . GLY A 1 82 ? -7.042 3.131 6.871 1.00 81.12 82 GLY A O 1
ATOM 677 N N . LEU A 1 83 ? -7.745 3.050 4.758 1.00 86.25 83 LEU A N 1
ATOM 678 C CA . LEU A 1 83 ? -8.086 1.624 4.766 1.00 86.25 83 LEU A CA 1
ATOM 679 C C . LEU A 1 83 ? -6.833 0.741 4.633 1.00 86.25 83 LEU A C 1
ATOM 681 O O . LEU A 1 83 ? -6.415 0.379 3.529 1.00 86.25 83 LEU A O 1
ATOM 685 N N . PHE A 1 84 ? -6.257 0.338 5.768 1.00 85.94 84 PHE A N 1
ATOM 686 C CA . PHE A 1 84 ? -5.050 -0.502 5.823 1.00 85.94 84 PHE A CA 1
ATOM 687 C C . PHE A 1 84 ? -5.182 -1.838 5.089 1.00 85.94 84 PHE A C 1
ATOM 689 O O . PHE A 1 84 ? -4.245 -2.248 4.411 1.00 85.94 84 PHE A O 1
ATOM 696 N N . VAL A 1 85 ? -6.336 -2.505 5.176 1.00 88.44 85 VAL A N 1
ATOM 697 C CA . VAL A 1 85 ? -6.557 -3.799 4.503 1.00 88.44 85 VAL A CA 1
ATOM 698 C C . VAL A 1 85 ? -6.482 -3.643 2.983 1.00 88.44 85 VAL A C 1
ATOM 700 O O . VAL A 1 85 ? -5.833 -4.439 2.300 1.00 88.44 85 VAL A O 1
ATOM 703 N N . VAL A 1 86 ? -7.086 -2.578 2.449 1.00 88.88 86 VAL A N 1
ATOM 704 C CA . VAL A 1 86 ? -7.027 -2.275 1.013 1.00 88.88 86 VAL A CA 1
ATOM 705 C C . VAL A 1 86 ? -5.594 -1.910 0.619 1.00 88.88 86 VAL A C 1
ATOM 707 O O . VAL A 1 86 ? -5.091 -2.425 -0.379 1.00 88.88 86 VAL A O 1
ATOM 710 N N . ALA A 1 87 ? -4.902 -1.104 1.435 1.00 91.69 87 ALA A N 1
ATOM 711 C CA . ALA A 1 87 ? -3.509 -0.728 1.201 1.00 91.69 87 ALA A CA 1
ATOM 712 C C . ALA A 1 87 ? -2.576 -1.945 1.177 1.00 91.69 87 ALA A C 1
ATOM 714 O O . ALA A 1 87 ? -1.794 -2.099 0.243 1.00 91.69 87 ALA A O 1
ATOM 715 N N . SER A 1 88 ? -2.686 -2.831 2.167 1.00 93.25 88 SER A N 1
ATOM 716 C CA . SER A 1 88 ? -1.895 -4.059 2.271 1.00 93.25 88 SER A CA 1
ATOM 717 C C . SER A 1 88 ? -2.124 -4.972 1.066 1.00 93.25 88 SER A C 1
ATOM 719 O O . SER A 1 88 ? -1.162 -5.429 0.453 1.00 93.25 88 SER A O 1
ATOM 721 N N . THR A 1 89 ? -3.380 -5.145 0.649 1.00 93.88 89 THR A N 1
ATOM 722 C CA . THR A 1 89 ? -3.726 -5.961 -0.526 1.00 93.88 89 THR A CA 1
ATOM 723 C C . THR A 1 89 ? -3.150 -5.366 -1.815 1.00 93.88 89 THR A C 1
ATOM 725 O O . THR A 1 89 ? -2.577 -6.084 -2.634 1.00 93.88 89 THR A O 1
ATOM 728 N N . ALA A 1 90 ? -3.247 -4.045 -1.992 1.00 94.06 90 ALA A N 1
ATOM 729 C CA . ALA A 1 90 ? -2.668 -3.353 -3.142 1.00 94.06 90 ALA A CA 1
ATOM 730 C C . ALA A 1 90 ? -1.138 -3.488 -3.182 1.00 94.06 90 ALA A C 1
ATOM 732 O O . ALA A 1 90 ? -0.561 -3.735 -4.239 1.00 94.06 90 ALA A O 1
ATOM 733 N N . LEU A 1 91 ? -0.475 -3.357 -2.032 1.00 95.44 91 LEU A N 1
ATOM 734 C CA . LEU A 1 91 ? 0.975 -3.497 -1.926 1.00 95.44 91 LEU A CA 1
ATOM 735 C C . LEU A 1 91 ? 1.426 -4.937 -2.181 1.00 95.44 91 LEU A C 1
ATOM 737 O O . LEU A 1 91 ? 2.397 -5.125 -2.905 1.00 95.44 91 LEU A O 1
ATOM 741 N N . ALA A 1 92 ? 0.691 -5.940 -1.695 1.00 95.00 92 ALA A N 1
ATOM 742 C CA . ALA A 1 92 ? 0.950 -7.348 -2.001 1.00 95.00 92 ALA A CA 1
ATOM 743 C C . ALA A 1 92 ? 0.814 -7.646 -3.505 1.00 95.00 92 ALA A C 1
ATOM 745 O O . ALA A 1 92 ? 1.629 -8.365 -4.077 1.00 95.00 92 ALA A O 1
ATOM 746 N N . PHE A 1 93 ? -0.170 -7.039 -4.179 1.00 95.25 93 PHE A N 1
ATOM 747 C CA . PHE A 1 93 ? -0.303 -7.126 -5.635 1.00 95.25 93 PHE A CA 1
ATOM 748 C C . PHE A 1 93 ? 0.898 -6.504 -6.371 1.00 95.25 93 PHE A C 1
ATOM 750 O O . PHE A 1 93 ? 1.326 -7.029 -7.404 1.00 95.25 93 PHE A O 1
ATOM 757 N N . ILE A 1 94 ? 1.433 -5.387 -5.866 1.00 94.62 94 ILE A N 1
ATOM 758 C CA . ILE A 1 94 ? 2.598 -4.697 -6.442 1.00 94.62 94 ILE A CA 1
ATOM 759 C C . ILE A 1 94 ? 3.894 -5.482 -6.187 1.00 94.62 94 ILE A C 1
ATOM 761 O O . ILE A 1 94 ? 4.731 -5.556 -7.084 1.00 94.62 94 ILE A O 1
ATOM 765 N N . ASP A 1 95 ? 4.047 -6.070 -4.998 1.00 95.06 95 ASP A N 1
ATOM 766 C CA . ASP A 1 95 ? 5.220 -6.848 -4.575 1.00 95.06 95 ASP A CA 1
ATOM 767 C C . ASP A 1 95 ? 5.244 -8.285 -5.123 1.00 95.06 95 ASP A C 1
ATOM 769 O O . ASP A 1 95 ? 6.141 -9.049 -4.776 1.00 95.06 95 ASP A O 1
ATOM 773 N N . ASP A 1 96 ? 4.286 -8.678 -5.966 1.00 94.38 96 ASP A N 1
ATOM 774 C CA . ASP A 1 96 ? 4.146 -10.061 -6.428 1.00 94.38 96 ASP A CA 1
ATOM 775 C C . ASP A 1 96 ? 5.432 -10.582 -7.120 1.00 94.38 96 ASP A C 1
ATOM 777 O O . ASP A 1 96 ? 5.746 -10.166 -8.249 1.00 94.38 96 ASP A O 1
ATOM 781 N N . PRO A 1 97 ? 6.161 -11.528 -6.486 1.00 90.56 97 PRO A N 1
ATOM 782 C CA . PRO A 1 97 ? 7.422 -12.044 -7.011 1.00 90.56 97 PRO A CA 1
ATOM 783 C C . PRO A 1 97 ? 7.269 -12.777 -8.341 1.00 90.56 97 PRO A C 1
ATOM 785 O O . PRO A 1 97 ? 8.231 -12.853 -9.099 1.00 90.56 97 PRO A O 1
ATOM 788 N N . ARG A 1 98 ? 6.071 -13.297 -8.650 1.00 92.38 98 ARG A N 1
ATOM 789 C CA . ARG A 1 98 ? 5.813 -14.018 -9.905 1.00 92.38 98 ARG A CA 1
ATOM 790 C C . ARG A 1 98 ? 5.911 -13.100 -11.121 1.00 92.38 98 ARG A C 1
ATOM 792 O O . ARG A 1 98 ? 6.279 -13.558 -12.195 1.00 92.38 98 ARG A O 1
ATOM 799 N N . TYR A 1 99 ? 5.589 -11.816 -10.954 1.00 88.56 99 TYR A N 1
ATOM 800 C CA . TYR A 1 99 ? 5.698 -10.819 -12.022 1.00 88.56 99 TYR A CA 1
ATOM 801 C C . TYR A 1 99 ? 7.045 -10.097 -12.011 1.00 88.56 99 TYR A C 1
ATOM 803 O O . TYR A 1 99 ? 7.514 -9.678 -13.066 1.00 88.56 99 TYR A O 1
ATOM 811 N N . GLY A 1 100 ? 7.645 -9.892 -10.833 1.00 85.88 100 GLY A N 1
ATOM 812 C CA . GLY A 1 100 ? 8.993 -9.325 -10.696 1.00 85.88 100 GLY A CA 1
ATOM 813 C C . GLY A 1 100 ? 9.165 -7.880 -11.192 1.00 85.88 100 GLY A C 1
ATOM 814 O O . GLY A 1 100 ? 10.288 -7.392 -11.283 1.00 85.88 100 GLY A O 1
ATOM 815 N N . ASN A 1 101 ? 8.074 -7.182 -11.528 1.00 89.19 101 ASN A N 1
ATOM 816 C CA . ASN A 1 101 ? 8.096 -5.821 -12.064 1.00 89.19 101 ASN A CA 1
ATOM 817 C C . ASN A 1 101 ? 7.111 -4.912 -11.304 1.00 89.19 101 ASN A C 1
ATOM 819 O O . ASN A 1 101 ? 5.991 -4.669 -11.771 1.00 89.19 101 ASN A O 1
ATOM 823 N N . PRO A 1 102 ? 7.516 -4.366 -10.145 1.00 91.00 102 PRO A N 1
ATOM 824 C CA . PRO A 1 102 ? 6.636 -3.539 -9.321 1.00 91.00 102 PRO A CA 1
ATOM 825 C C . PRO A 1 102 ? 6.244 -2.219 -10.006 1.00 91.00 102 PRO A C 1
ATOM 827 O O . PRO A 1 102 ? 5.182 -1.664 -9.724 1.00 91.00 102 PRO A O 1
ATOM 830 N N . VAL A 1 103 ? 7.061 -1.716 -10.943 1.00 90.81 103 VAL A N 1
ATOM 831 C CA . VAL A 1 103 ? 6.779 -0.475 -11.682 1.00 90.81 103 VAL A CA 1
ATOM 832 C C . VAL A 1 103 ? 5.541 -0.643 -12.559 1.00 90.81 103 VAL A C 1
ATOM 834 O O . VAL A 1 103 ? 4.609 0.153 -12.450 1.00 90.81 103 VAL A O 1
ATOM 837 N N . ALA A 1 104 ? 5.518 -1.695 -13.382 1.00 91.19 104 ALA A N 1
ATOM 838 C CA . ALA A 1 104 ? 4.388 -1.995 -14.255 1.00 91.19 104 ALA A CA 1
ATOM 839 C C . ALA A 1 104 ? 3.131 -2.341 -13.445 1.00 91.19 104 ALA A C 1
ATOM 841 O O . ALA A 1 104 ? 2.039 -1.871 -13.760 1.00 91.19 104 ALA A O 1
ATOM 842 N N . ARG A 1 105 ? 3.282 -3.104 -12.355 1.00 94.06 105 ARG A N 1
ATOM 843 C CA . ARG A 1 105 ? 2.165 -3.486 -11.476 1.00 94.06 105 ARG A CA 1
ATOM 844 C C . ARG A 1 105 ? 1.503 -2.281 -10.817 1.00 94.06 105 ARG A C 1
ATOM 846 O O . ARG A 1 105 ? 0.276 -2.210 -10.784 1.00 94.06 105 ARG A O 1
ATOM 853 N N . LEU A 1 106 ? 2.290 -1.309 -10.355 1.00 93.88 106 LEU A N 1
ATOM 854 C CA . LEU A 1 106 ? 1.755 -0.062 -9.813 1.00 93.88 106 LEU A CA 1
ATOM 855 C C . LEU A 1 106 ? 0.949 0.719 -10.862 1.00 93.88 106 LEU A C 1
ATOM 857 O O . LEU A 1 106 ? -0.098 1.271 -10.533 1.00 93.88 106 LEU A O 1
ATOM 861 N N . ASP A 1 107 ? 1.414 0.771 -12.111 1.00 93.00 107 ASP A N 1
ATOM 862 C CA . ASP A 1 107 ? 0.694 1.468 -13.182 1.00 93.00 107 ASP A CA 1
ATOM 863 C C . ASP A 1 107 ? -0.616 0.768 -13.554 1.00 93.00 107 ASP A C 1
ATOM 865 O O . ASP A 1 107 ? -1.649 1.430 -13.649 1.00 93.00 107 ASP A O 1
ATOM 869 N N . ILE A 1 108 ? -0.609 -0.565 -13.651 1.00 94.19 108 ILE A N 1
ATOM 870 C CA . ILE A 1 108 ? -1.824 -1.369 -13.851 1.00 94.19 108 ILE A CA 1
ATOM 871 C C . ILE A 1 108 ? -2.834 -1.095 -12.735 1.00 94.19 108 ILE A C 1
ATOM 873 O O . ILE A 1 108 ? -3.999 -0.816 -13.009 1.00 94.19 108 ILE A O 1
ATOM 877 N N . TYR A 1 109 ? -2.383 -1.122 -11.480 1.00 93.44 109 TYR A N 1
ATOM 878 C CA . TYR A 1 109 ? -3.245 -0.879 -10.329 1.00 93.44 109 TYR A CA 1
ATOM 879 C C . TYR A 1 109 ? -3.874 0.521 -10.360 1.00 93.44 109 TYR A C 1
ATOM 881 O O . TYR A 1 109 ? -5.079 0.678 -10.171 1.00 93.44 109 TYR A O 1
ATOM 889 N N . LEU A 1 110 ? -3.066 1.556 -10.616 1.00 92.62 110 LEU A N 1
ATOM 890 C CA . LEU A 1 110 ? -3.549 2.936 -10.658 1.00 92.62 110 LEU A CA 1
ATOM 891 C C . LEU A 1 110 ? -4.527 3.180 -11.813 1.00 92.62 110 LEU A C 1
ATOM 893 O O . LEU A 1 110 ? -5.471 3.948 -11.628 1.00 92.62 110 LEU A O 1
ATOM 897 N N . ASN A 1 111 ? -4.319 2.540 -12.964 1.00 91.94 111 ASN A N 1
ATOM 898 C CA . ASN A 1 111 ? -5.244 2.614 -14.094 1.00 91.94 111 ASN A CA 1
ATOM 899 C C . ASN A 1 111 ? -6.562 1.905 -13.768 1.00 91.94 111 ASN A C 1
ATOM 901 O O . ASN A 1 111 ? -7.614 2.523 -13.881 1.00 91.94 111 ASN A O 1
ATOM 905 N N . ALA A 1 112 ? -6.508 0.680 -13.236 1.00 89.81 112 ALA A N 1
ATOM 906 C CA . ALA A 1 112 ? -7.703 -0.059 -12.830 1.00 89.81 112 ALA A CA 1
ATOM 907 C C . ALA A 1 112 ? -8.538 0.711 -11.793 1.00 89.81 112 ALA A C 1
ATOM 909 O O . ALA A 1 112 ? -9.764 0.740 -11.871 1.00 89.81 112 ALA A O 1
ATOM 910 N N . MET A 1 113 ? -7.884 1.386 -10.842 1.00 86.44 113 MET A N 1
ATOM 911 C CA . MET A 1 113 ? -8.576 2.260 -9.896 1.00 86.44 113 MET A CA 1
ATOM 912 C C . MET A 1 113 ? -9.182 3.480 -10.593 1.00 86.44 113 MET A C 1
ATOM 914 O O . MET A 1 113 ? -10.334 3.812 -10.329 1.00 86.44 113 MET A O 1
ATOM 918 N N . ALA A 1 114 ? -8.445 4.148 -11.484 1.00 85.75 114 ALA A N 1
ATOM 919 C CA . ALA A 1 114 ? -8.974 5.288 -12.231 1.00 85.75 114 ALA A CA 1
ATOM 920 C C . ALA A 1 114 ? -10.233 4.905 -13.027 1.00 85.75 114 ALA A C 1
ATOM 922 O O . ALA A 1 114 ? -11.241 5.603 -12.923 1.00 85.75 114 ALA A O 1
ATOM 923 N N . ASP A 1 115 ? -10.207 3.760 -13.707 1.00 84.38 115 ASP A N 1
ATOM 924 C CA . ASP A 1 115 ? -11.343 3.223 -14.454 1.00 84.38 115 ASP A CA 1
ATOM 925 C C . ASP A 1 115 ? -12.507 2.888 -13.515 1.00 84.38 115 ASP A C 1
ATOM 927 O O . ASP A 1 115 ? -13.632 3.343 -13.726 1.00 84.38 115 ASP A O 1
ATOM 931 N N . ALA A 1 116 ? -12.236 2.197 -12.403 1.00 78.81 116 ALA A N 1
ATOM 932 C CA . ALA A 1 116 ? -13.241 1.829 -11.407 1.00 78.81 116 ALA A CA 1
ATOM 933 C C . ALA A 1 116 ? -13.910 3.034 -10.717 1.00 78.81 116 ALA A C 1
ATOM 935 O O . ALA A 1 116 ? -15.008 2.892 -10.163 1.00 78.81 116 ALA A O 1
ATOM 936 N N . PHE A 1 117 ? -13.272 4.207 -10.710 1.00 68.62 117 PHE A N 1
ATOM 937 C CA . PHE A 1 117 ? -13.830 5.444 -10.155 1.00 68.62 117 PHE A CA 1
ATOM 938 C C . PHE A 1 117 ? -14.376 6.408 -11.2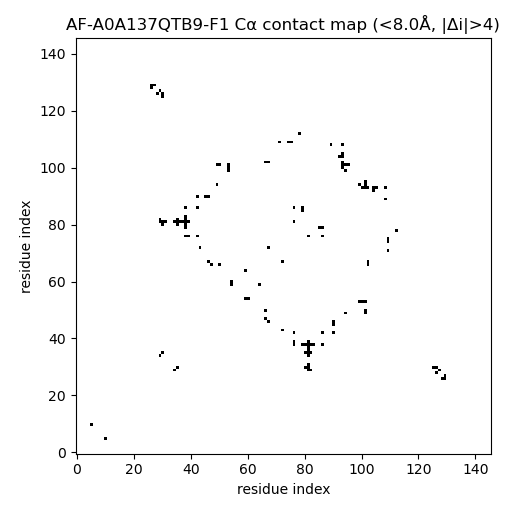18 1.00 68.62 117 PHE A C 1
ATOM 940 O O . PHE A 1 117 ? -15.099 7.332 -10.850 1.00 68.62 117 PHE A O 1
ATOM 947 N N . SER A 1 118 ? -14.113 6.178 -12.510 1.00 65.56 118 SER A N 1
ATOM 948 C CA . SER A 1 118 ? -14.450 7.087 -13.623 1.00 65.56 118 SER A CA 1
ATOM 949 C C . SER A 1 118 ? -15.951 7.355 -13.847 1.00 65.56 118 SER A C 1
ATOM 951 O O . SER A 1 118 ? -16.301 8.233 -14.628 1.00 65.56 118 SER A O 1
ATOM 953 N N . GLY A 1 119 ? -16.848 6.692 -13.111 1.00 59.41 119 GLY A N 1
ATOM 954 C CA . GLY A 1 119 ? -18.298 6.932 -13.167 1.00 59.41 119 GLY A CA 1
ATOM 955 C C . GLY A 1 119 ? -19.015 6.920 -11.816 1.00 59.41 119 GLY A C 1
ATOM 956 O O . GLY A 1 119 ? -20.242 6.956 -11.778 1.00 59.41 119 GLY A O 1
ATOM 957 N N . ARG A 1 120 ? -18.292 6.853 -10.687 1.00 54.59 120 ARG A N 1
ATOM 958 C CA . ARG A 1 120 ? -18.909 6.728 -9.354 1.00 54.59 120 ARG A CA 1
ATOM 959 C C . ARG A 1 120 ? -18.754 8.019 -8.553 1.00 54.59 120 ARG A C 1
ATOM 961 O O . ARG A 1 120 ? -17.659 8.336 -8.095 1.00 54.59 120 ARG A O 1
ATOM 968 N N . LYS A 1 121 ? -19.861 8.740 -8.318 1.00 46.06 121 LYS A N 1
ATOM 969 C CA . LYS A 1 121 ? -19.926 9.757 -7.254 1.00 46.06 121 LYS A CA 1
ATOM 970 C C . LYS A 1 121 ? -19.739 9.030 -5.923 1.00 46.06 121 LYS A C 1
ATOM 972 O O . LYS A 1 121 ? -20.607 8.268 -5.512 1.00 46.06 121 LYS A O 1
ATOM 977 N N . ILE A 1 122 ? -18.587 9.207 -5.284 1.00 47.16 122 ILE A N 1
ATOM 978 C CA . ILE A 1 122 ? -18.333 8.654 -3.951 1.00 47.16 122 ILE A CA 1
ATOM 979 C C . ILE A 1 122 ? -19.201 9.470 -2.979 1.00 47.16 122 ILE A C 1
ATOM 981 O O . ILE A 1 122 ? -18.972 10.677 -2.877 1.00 47.16 122 ILE A O 1
ATOM 985 N N . PRO A 1 123 ? -20.213 8.882 -2.311 1.00 44.12 123 PRO A N 1
ATOM 986 C CA . PRO A 1 123 ? -20.995 9.619 -1.327 1.00 44.12 123 PRO A CA 1
ATOM 987 C C . PRO A 1 123 ? -20.060 10.089 -0.209 1.00 44.12 123 PRO A C 1
ATOM 989 O O . PRO A 1 123 ? -19.245 9.313 0.292 1.00 44.12 123 PRO A O 1
ATOM 992 N N . SER A 1 124 ? -20.166 11.368 0.157 1.00 46.75 124 SER A N 1
ATOM 993 C CA . SER A 1 124 ? -19.254 12.064 1.077 1.00 46.75 124 SER A CA 1
ATOM 994 C C . SER A 1 124 ? -19.314 11.569 2.524 1.00 46.75 124 SER A C 1
ATOM 996 O O . SER A 1 124 ? -18.592 12.088 3.365 1.00 46.75 124 SER A O 1
ATOM 998 N N . ASN A 1 125 ? -20.168 10.589 2.822 1.00 43.09 125 ASN A N 1
ATOM 999 C CA . ASN A 1 125 ? -20.390 10.077 4.164 1.00 43.09 125 ASN A CA 1
ATOM 1000 C C . ASN A 1 125 ? -20.042 8.583 4.204 1.00 43.09 125 ASN A C 1
ATOM 1002 O O . ASN A 1 125 ? -20.908 7.712 4.131 1.00 43.09 125 ASN A O 1
ATOM 1006 N N . ARG A 1 126 ? -18.742 8.276 4.231 1.00 47.66 126 ARG A N 1
ATOM 1007 C CA . ARG A 1 126 ? -18.231 6.908 4.377 1.00 47.66 126 ARG A CA 1
ATOM 1008 C C . ARG A 1 126 ? -17.895 6.639 5.837 1.00 47.66 126 ARG A C 1
ATOM 1010 O O . ARG A 1 126 ? -16.734 6.519 6.207 1.00 47.66 126 ARG A O 1
ATOM 1017 N N . SER A 1 127 ? -18.926 6.453 6.655 1.00 37.59 127 SER A N 1
ATOM 1018 C CA . SER A 1 127 ? -18.746 5.593 7.819 1.00 37.59 127 SER A CA 1
ATOM 1019 C C . SER A 1 127 ? -18.698 4.158 7.297 1.00 37.59 127 SER A C 1
ATOM 1021 O O . SER A 1 127 ? -19.724 3.520 7.066 1.00 37.59 127 SER A O 1
ATOM 1023 N N . ILE A 1 128 ? -17.497 3.674 6.971 1.00 45.59 128 ILE A N 1
ATOM 1024 C CA . ILE A 1 128 ? -17.288 2.246 6.726 1.00 45.59 128 ILE A CA 1
ATOM 1025 C C . ILE A 1 128 ? -17.319 1.607 8.108 1.00 45.59 128 ILE A C 1
ATOM 1027 O O . ILE A 1 128 ? -16.292 1.456 8.766 1.00 45.59 128 ILE A O 1
ATOM 1031 N N . TYR A 1 129 ? -18.527 1.298 8.576 1.00 39.34 129 TYR A N 1
ATOM 1032 C CA . TYR A 1 129 ? -18.716 0.486 9.762 1.00 39.34 129 TYR A CA 1
ATOM 1033 C C . TYR A 1 129 ? -18.105 -0.878 9.454 1.00 39.34 129 TYR A C 1
ATOM 1035 O O . TYR A 1 129 ? -18.665 -1.672 8.697 1.00 39.34 129 TYR A O 1
ATOM 1043 N N . CYS A 1 130 ? -16.931 -1.155 10.016 1.00 35.72 130 CYS A N 1
ATOM 1044 C CA . CYS A 1 130 ? -16.421 -2.512 10.073 1.00 35.72 130 CYS A CA 1
ATOM 1045 C C . CYS A 1 130 ? -17.252 -3.247 11.127 1.00 35.72 130 CYS A C 1
ATOM 1047 O O . CYS A 1 130 ? -16.829 -3.452 12.261 1.00 35.72 130 CYS A O 1
ATOM 1049 N N . THR A 1 131 ? -18.495 -3.585 10.782 1.00 36.34 131 THR A N 1
ATOM 1050 C CA . THR A 1 131 ? -19.237 -4.581 11.538 1.00 36.34 131 THR A CA 1
ATOM 1051 C C . THR A 1 131 ? -18.587 -5.907 11.191 1.00 36.34 131 THR A C 1
ATOM 1053 O O . THR A 1 131 ? -18.956 -6.568 10.223 1.00 36.34 131 THR A O 1
ATOM 1056 N N . VAL A 1 132 ? -17.569 -6.291 11.958 1.00 38.09 132 VAL A N 1
ATOM 1057 C CA . VAL A 1 132 ? -17.217 -7.702 12.086 1.00 38.09 132 VAL A CA 1
ATOM 1058 C C . VAL A 1 132 ? -18.447 -8.381 12.676 1.00 38.09 132 VAL A C 1
ATOM 1060 O O . VAL A 1 132 ? -18.634 -8.435 13.888 1.00 38.09 132 VAL A O 1
ATOM 1063 N N . ALA A 1 133 ? -19.345 -8.822 11.796 1.00 33.88 133 ALA A N 1
ATOM 1064 C CA . ALA A 1 133 ? -20.417 -9.728 12.139 1.00 33.88 133 ALA A CA 1
ATOM 1065 C C . ALA A 1 133 ? -19.751 -11.052 12.510 1.00 33.88 133 ALA A C 1
ATOM 1067 O O . ALA A 1 133 ? -19.496 -11.918 11.674 1.00 33.88 133 ALA A O 1
ATOM 1068 N N . PHE A 1 134 ? -19.410 -11.173 13.787 1.00 35.94 134 PHE A N 1
ATOM 1069 C CA . PHE A 1 134 ? -19.250 -12.461 14.426 1.00 35.94 134 PHE A CA 1
ATOM 1070 C C . PHE A 1 134 ? -20.615 -13.130 14.327 1.00 35.94 134 PHE A C 1
ATOM 1072 O O . PHE A 1 134 ? -21.511 -12.801 15.094 1.00 35.94 134 PHE A O 1
ATOM 1079 N N . TYR A 1 135 ? -20.814 -13.986 13.325 1.00 31.08 135 TYR A N 1
ATOM 1080 C CA . TYR A 1 135 ? -21.999 -14.831 13.266 1.00 31.08 135 TYR A CA 1
ATOM 1081 C C . TYR A 1 135 ? -21.973 -15.732 14.502 1.00 31.08 135 TYR A C 1
ATOM 1083 O O . TYR A 1 135 ? -21.121 -16.624 14.572 1.00 31.08 135 TYR A O 1
ATOM 1091 N N . PRO A 1 136 ? -22.865 -15.542 15.488 1.00 38.25 136 PRO A N 1
ATOM 1092 C CA . PRO A 1 136 ? -22.966 -16.463 16.587 1.00 38.25 136 PRO A CA 1
ATOM 1093 C C . PRO A 1 136 ? -23.995 -17.500 16.156 1.00 38.25 136 PRO A C 1
ATOM 1095 O O . PRO A 1 136 ? -25.195 -17.317 16.336 1.00 38.25 136 PRO A O 1
ATOM 1098 N N . THR A 1 137 ? -23.556 -18.644 15.649 1.00 37.03 137 THR A N 1
ATOM 1099 C CA . THR A 1 137 ? -24.324 -19.867 15.911 1.00 37.03 137 THR A CA 1
ATOM 1100 C C . THR A 1 137 ? -23.948 -20.368 17.301 1.00 37.03 137 THR A C 1
ATOM 1102 O O . THR A 1 137 ? -23.422 -21.460 17.467 1.00 37.03 137 THR A O 1
ATOM 1105 N N . PHE A 1 138 ? -24.190 -19.535 18.314 1.00 39.56 138 PHE A N 1
ATOM 1106 C CA . PHE A 1 138 ? -24.255 -19.957 19.704 1.00 39.56 138 PHE A CA 1
ATOM 1107 C C . PHE A 1 138 ? -25.534 -19.360 20.281 1.00 39.56 138 PHE A C 1
ATOM 1109 O O . PHE A 1 138 ? -25.576 -18.229 20.758 1.00 39.56 138 PHE A O 1
ATOM 1116 N N . ARG A 1 139 ? -26.626 -20.119 20.138 1.00 39.12 139 ARG A N 1
ATOM 1117 C CA . ARG A 1 139 ? -27.906 -19.851 20.795 1.00 39.12 139 ARG A CA 1
ATOM 1118 C C . ARG A 1 139 ? -27.699 -19.949 22.305 1.00 39.12 139 ARG A C 1
ATOM 1120 O O . ARG A 1 139 ? -27.937 -21.004 22.877 1.00 39.12 139 ARG A O 1
ATOM 1127 N N . ARG A 1 140 ? -27.309 -18.853 22.946 1.00 40.94 140 ARG A N 1
ATOM 1128 C CA . ARG A 1 140 ? -27.847 -18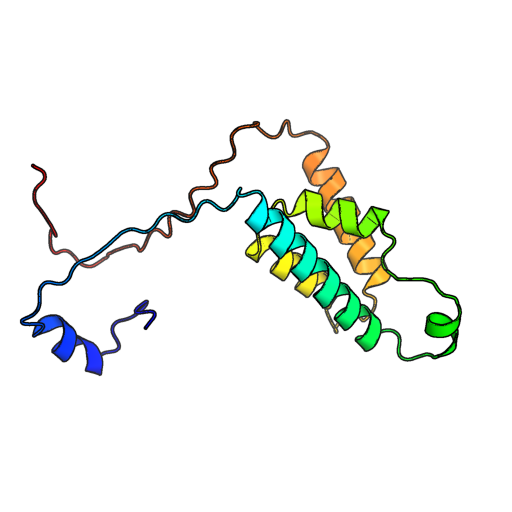.453 24.248 1.00 40.94 140 ARG A CA 1
ATOM 1129 C C . ARG A 1 140 ? -27.981 -16.938 24.239 1.00 40.94 140 ARG A C 1
ATOM 1131 O O . ARG A 1 140 ? -27.054 -16.216 23.901 1.00 40.94 140 ARG A O 1
ATOM 1138 N N . THR A 1 141 ? -29.201 -16.504 24.503 1.00 45.56 141 THR A N 1
ATOM 1139 C CA . THR A 1 141 ? -29.656 -15.122 24.596 1.00 45.56 141 THR A CA 1
ATOM 1140 C C . THR A 1 141 ? -28.853 -14.386 25.665 1.00 45.56 141 THR A C 1
ATOM 1142 O O . THR A 1 141 ? -29.164 -14.489 26.850 1.00 45.56 141 THR A O 1
ATOM 1145 N N . CYS A 1 142 ? -27.802 -13.678 25.261 1.00 44.28 142 CYS A N 1
ATOM 1146 C CA . CYS A 1 142 ? -27.110 -12.752 26.144 1.00 44.28 142 CYS A CA 1
ATOM 1147 C C . CYS A 1 142 ? -27.866 -11.416 26.130 1.00 44.28 142 CYS A C 1
ATOM 1149 O O . CYS A 1 142 ? -27.894 -10.733 25.109 1.00 44.28 142 CYS A O 1
ATOM 1151 N N . CYS A 1 143 ? -28.442 -11.100 27.291 1.00 41.81 143 CYS A N 1
ATOM 1152 C CA . CYS A 1 143 ? -29.125 -9.868 27.698 1.00 41.81 143 CYS A CA 1
ATOM 1153 C C . CYS A 1 143 ? -30.579 -9.667 27.209 1.00 41.81 143 CYS A C 1
ATOM 1155 O O . CYS A 1 143 ? -30.829 -9.629 26.003 1.00 41.81 143 CYS A O 1
ATOM 1157 N N . PRO A 1 144 ? -31.547 -9.464 28.129 1.00 37.25 144 PRO A N 1
ATOM 1158 C CA . PRO A 1 144 ? -32.775 -8.746 27.807 1.00 37.25 144 PRO A CA 1
ATOM 1159 C C . PRO A 1 144 ? -32.471 -7.238 27.657 1.00 37.25 144 PRO A C 1
ATOM 1161 O O . PRO A 1 144 ? -31.549 -6.739 28.310 1.00 37.25 144 PRO A O 1
ATOM 1164 N N . PRO A 1 145 ? -33.194 -6.507 26.790 1.00 47.75 145 PRO A N 1
ATOM 1165 C CA . PRO A 1 145 ? -33.073 -5.053 26.703 1.00 47.75 145 PRO A CA 1
ATOM 1166 C C . PRO A 1 145 ? -33.659 -4.371 27.959 1.00 47.75 145 PRO A C 1
ATOM 1168 O O . PRO A 1 145 ? -34.505 -4.982 28.617 1.00 47.75 145 PRO A O 1
ATOM 1171 N N . PRO A 1 146 ? -33.213 -3.142 28.297 1.00 50.62 146 PRO A N 1
ATOM 1172 C CA . PRO A 1 146 ? -33.827 -2.333 29.351 1.00 50.62 146 PRO A CA 1
ATOM 1173 C C . PRO A 1 146 ? -35.265 -1.922 29.009 1.00 50.62 146 PRO A C 1
ATOM 1175 O O . PRO A 1 146 ? -35.568 -1.757 27.803 1.00 50.62 146 PRO A O 1
#

Sequence (146 aa):
MICSRPEYHLQGTFSQADFEVHCRKEEMIIDTSDGRKDASRFIKEILKEIWLKYNVVPSQRAKGRLWPSKRKTKKLTKAMDGLFVVASTALAFIDDPRYGNPVARLDIYLNAMADAFSGRKIPSNRSIYCTVAFYPTFRRTCCPPP

pLDDT: mean 72.1, std 19.73, range [31.08, 95.44]

Solvent-accessible surface area (backbone atoms only — not comparable to full-atom values): 9355 Å² total; per-residue (Å²): 134,88,78,88,61,77,50,77,84,47,44,61,59,67,75,64,51,92,58,86,82,80,84,74,91,81,84,76,77,51,80,38,76,61,40,36,50,51,38,43,50,51,53,53,52,52,46,48,51,48,41,59,69,73,53,76,54,66,74,55,67,72,65,71,65,64,65,72,48,72,68,58,49,51,51,53,43,61,75,34,58,26,40,55,70,60,43,51,53,54,48,51,62,28,59,36,72,91,74,67,47,45,68,62,39,47,52,53,51,54,48,52,50,50,62,72,47,73,83,55,85,76,72,93,77,70,81,71,73,80,71,78,75,74,79,72,93,58,98,66,91,79,75,84,83,133

Mean predicted aligned error: 14.15 Å